Protein AF-K1R3E5-F1 (afdb_monomer_lite)

Secondary structure (DSSP, 8-state):
--------------------------PPP--------HHHHHHHHS--------------S-HHHHHHHHHHHHHHHHHHHSSSPPEEE-PPPTT-B--TTTEEEPSS--SBEEEEEE-EEESSTTS-EEE-EEEEE-

Organism: Magallana gigas (NCBI:txid29159)

pLDDT: mean 72.3, std 26.7, range [27.5, 98.0]

InterPro domains:
  IPR031981 Mitochondria-eating protein, C-terminal domain [PF16026] (55-136)

Sequence (138 aa):
MLRHTEFSKCKKLSNSAKGDFLQPRCKTNPQDGFALKKEEMQTMLTFPFKSKVESAGPKTRFPKTTHFAERCVELCWFMQTTQPPIHLSARIPDDGRMNNDIFRAYMKSGTEVDYIVWPAMYLHENGPLLSKGIAQPK

Structure (mmCIF, N/CA/C/O backbone):
data_AF-K1R3E5-F1
#
_entry.id   AF-K1R3E5-F1
#
loop_
_atom_site.group_PDB
_atom_site.id
_atom_site.type_symbol
_atom_site.label_atom_id
_atom_site.label_alt_id
_atom_site.label_comp_id
_atom_site.label_asym_id
_atom_site.label_entity_id
_atom_site.label_seq_id
_atom_site.pdbx_PDB_ins_code
_atom_site.Cartn_x
_atom_site.Cartn_y
_atom_site.Cartn_z
_atom_site.occupancy
_atom_site.B_iso_or_equiv
_atom_site.auth_seq_id
_atom_site.auth_comp_id
_atom_site.auth_asym_id
_atom_site.auth_atom_id
_atom_site.pdbx_PDB_model_num
ATOM 1 N N . MET A 1 1 ? 29.394 -28.752 -31.400 1.00 41.03 1 MET A N 1
ATOM 2 C CA . MET A 1 1 ? 28.772 -29.307 -32.628 1.00 41.03 1 MET A CA 1
ATOM 3 C C . MET A 1 1 ? 27.922 -30.508 -32.238 1.00 41.03 1 MET A C 1
ATOM 5 O O . MET A 1 1 ? 28.376 -31.213 -31.350 1.00 41.03 1 MET A O 1
ATOM 9 N N . LEU A 1 2 ? 26.777 -30.723 -32.917 1.00 33.97 2 LEU A N 1
ATOM 10 C CA . LEU A 1 2 ? 25.651 -31.665 -32.656 1.00 33.97 2 LEU A CA 1
ATOM 11 C C . LEU A 1 2 ? 24.505 -31.000 -31.858 1.00 33.97 2 LEU A C 1
ATOM 13 O O . LEU A 1 2 ? 24.731 -30.609 -30.725 1.00 33.97 2 LEU A O 1
ATOM 17 N N . ARG A 1 3 ? 23.265 -30.814 -32.344 1.00 33.59 3 ARG A N 1
ATOM 18 C CA . ARG A 1 3 ? 22.536 -31.274 -33.546 1.00 33.59 3 ARG A CA 1
ATOM 19 C C . ARG A 1 3 ? 21.479 -30.228 -33.959 1.00 33.59 3 ARG A C 1
ATOM 21 O O . ARG A 1 3 ? 20.810 -29.668 -33.100 1.00 33.59 3 ARG A O 1
ATOM 28 N N . HIS A 1 4 ? 21.302 -30.042 -35.267 1.00 35.09 4 HIS A N 1
ATOM 29 C CA . HIS A 1 4 ? 20.079 -29.509 -35.882 1.00 35.09 4 HIS A CA 1
ATOM 30 C C . HIS A 1 4 ? 18.949 -30.551 -35.812 1.00 35.09 4 HIS A C 1
ATOM 32 O O . HIS A 1 4 ? 19.224 -31.745 -35.921 1.00 35.09 4 HIS A O 1
ATOM 38 N N . THR A 1 5 ? 17.694 -30.103 -35.723 1.00 36.16 5 THR A N 1
ATOM 39 C CA . THR A 1 5 ? 16.551 -30.634 -36.501 1.00 36.16 5 THR A CA 1
ATOM 40 C C . THR A 1 5 ? 15.375 -29.654 -36.420 1.00 36.16 5 THR A C 1
ATOM 42 O O . THR A 1 5 ? 14.895 -29.329 -35.339 1.00 36.16 5 THR A O 1
ATOM 45 N N . GLU A 1 6 ? 14.948 -29.163 -37.584 1.00 34.75 6 GLU A N 1
ATOM 46 C CA . GLU A 1 6 ? 13.624 -28.575 -37.820 1.00 34.75 6 GLU A CA 1
ATOM 47 C C . GLU A 1 6 ? 12.588 -29.681 -38.138 1.00 34.75 6 GLU A C 1
ATOM 49 O O . GLU A 1 6 ? 12.946 -30.858 -38.168 1.00 34.75 6 GLU A O 1
ATOM 54 N N . PHE A 1 7 ? 11.356 -29.255 -38.478 1.00 29.98 7 PHE A N 1
ATOM 55 C CA . PHE A 1 7 ? 10.114 -29.970 -38.854 1.00 29.98 7 PHE A CA 1
ATOM 56 C C . PHE A 1 7 ? 9.138 -30.176 -37.672 1.00 29.98 7 PHE A C 1
ATOM 58 O O . PHE A 1 7 ? 9.538 -30.589 -36.599 1.00 29.98 7 PHE A O 1
ATOM 65 N N . SER A 1 8 ? 7.823 -29.925 -37.755 1.00 31.28 8 SER A N 1
ATOM 66 C CA . SER A 1 8 ? 6.930 -29.826 -38.912 1.00 31.28 8 SER A CA 1
ATOM 67 C C . SER A 1 8 ? 5.585 -29.166 -38.544 1.00 31.28 8 SER A C 1
ATOM 69 O O . SER A 1 8 ? 5.172 -29.137 -37.388 1.00 31.28 8 SER A O 1
ATOM 71 N N . LYS A 1 9 ? 4.873 -28.677 -39.562 1.00 32.31 9 LYS A N 1
ATOM 72 C CA . LYS A 1 9 ? 3.581 -27.967 -39.525 1.00 32.31 9 LYS A CA 1
ATOM 73 C C . LYS A 1 9 ? 2.440 -28.930 -39.898 1.00 32.31 9 LYS A C 1
ATOM 75 O O . LYS A 1 9 ? 2.529 -29.566 -40.941 1.00 32.31 9 LYS A O 1
ATOM 80 N N . CYS A 1 10 ? 1.351 -28.994 -39.125 1.00 27.50 10 CYS A N 1
ATOM 81 C CA . CYS A 1 10 ? 0.014 -29.505 -39.512 1.00 27.50 10 CYS A CA 1
ATOM 82 C C . CYS A 1 10 ? -0.963 -29.269 -38.344 1.00 27.50 10 CYS A C 1
ATOM 84 O O . CYS A 1 10 ? -0.545 -29.371 -37.203 1.00 27.50 10 CYS A O 1
ATOM 86 N N . LYS A 1 11 ? -2.268 -29.020 -38.471 1.00 30.05 11 LYS A N 1
ATOM 87 C CA . LYS A 1 11 ? -3.204 -28.636 -39.541 1.00 30.05 11 LYS A CA 1
ATOM 88 C C . LYS A 1 11 ? -4.502 -28.271 -38.789 1.00 30.05 11 LYS A C 1
ATOM 90 O O . LYS A 1 11 ? -4.814 -28.883 -37.773 1.00 30.05 11 LYS A O 1
ATOM 95 N N . LYS A 1 12 ? -5.251 -27.284 -39.284 1.00 31.08 12 LYS A N 1
ATOM 96 C CA . LYS A 1 12 ? -6.608 -26.961 -38.813 1.00 31.08 12 LYS A CA 1
ATOM 97 C C . LYS A 1 12 ? -7.566 -28.118 -39.134 1.00 31.08 12 LYS A C 1
ATOM 99 O O . LYS A 1 12 ? -7.538 -28.608 -40.260 1.00 31.08 12 LYS A O 1
ATOM 104 N N . LEU A 1 13 ? -8.458 -28.449 -38.200 1.00 35.25 13 LEU A N 1
ATOM 105 C CA . LEU A 1 13 ? -9.727 -29.130 -38.468 1.00 35.25 13 LEU A CA 1
ATOM 106 C C . LEU A 1 13 ? -10.876 -28.293 -37.880 1.00 35.25 13 LEU A C 1
ATOM 108 O O . LEU A 1 13 ? -11.078 -28.211 -36.675 1.00 35.25 13 LEU A O 1
ATOM 112 N N . SER A 1 14 ? -11.569 -27.620 -38.795 1.00 32.53 14 SER A N 1
ATOM 113 C CA . SER A 1 14 ? -13.015 -27.356 -38.828 1.00 32.53 14 SER A CA 1
ATOM 114 C C . SER A 1 14 ? -13.811 -28.676 -38.715 1.00 32.53 14 SER A C 1
ATOM 116 O O . SER A 1 14 ? -13.257 -29.707 -39.075 1.00 32.53 14 SER A O 1
ATOM 118 N N . ASN A 1 15 ? -15.090 -28.802 -38.353 1.00 28.08 15 ASN A N 1
ATOM 119 C CA . ASN A 1 15 ? -16.238 -27.910 -38.166 1.00 28.08 15 ASN A CA 1
ATOM 120 C C . ASN A 1 15 ? -17.343 -28.715 -37.429 1.00 28.08 15 ASN A C 1
ATOM 122 O O . ASN A 1 15 ? -17.403 -29.930 -37.571 1.00 28.08 15 ASN A O 1
ATOM 126 N N . SER A 1 16 ? -18.303 -27.992 -36.841 1.00 28.86 16 SER A N 1
ATOM 127 C CA . SER A 1 16 ? -19.741 -28.327 -36.804 1.00 28.86 16 SER A CA 1
ATOM 128 C C . SER A 1 16 ? -20.262 -29.430 -35.866 1.00 28.86 16 SER A C 1
ATOM 130 O O . SER A 1 16 ? -20.282 -30.605 -36.209 1.00 28.86 16 SER A O 1
ATOM 132 N N . ALA A 1 17 ? -20.932 -28.990 -34.798 1.00 32.47 17 ALA A N 1
ATOM 133 C CA . ALA A 1 17 ? -22.295 -29.436 -34.505 1.00 32.47 17 ALA A CA 1
ATOM 134 C C . ALA A 1 17 ? -23.080 -28.257 -33.895 1.00 32.47 17 ALA A C 1
ATOM 136 O O . ALA A 1 17 ? -22.793 -27.809 -32.787 1.00 32.47 17 ALA A O 1
ATOM 137 N N . LYS A 1 18 ? -24.019 -27.705 -34.671 1.00 33.28 18 LYS A N 1
ATOM 138 C CA . LYS A 1 18 ? -25.083 -26.792 -34.223 1.00 33.28 18 LYS A CA 1
ATOM 139 C C . LYS A 1 18 ? -26.371 -27.601 -34.032 1.00 33.28 18 LYS A C 1
ATOM 141 O O . LYS A 1 18 ? -26.581 -28.550 -34.782 1.00 33.28 18 LYS A O 1
ATOM 146 N N . GLY A 1 19 ? -27.240 -27.137 -33.132 1.00 29.72 19 GLY A N 1
ATOM 147 C CA . GLY A 1 19 ? -28.656 -27.518 -33.043 1.00 29.72 19 GLY A CA 1
ATOM 148 C C . GLY A 1 19 ? -29.009 -28.120 -31.683 1.00 29.72 19 GLY A C 1
ATOM 149 O O . GLY A 1 19 ? -28.766 -29.297 -31.465 1.00 29.72 19 GLY A O 1
ATOM 150 N N . ASP A 1 20 ? -29.338 -27.312 -30.674 1.00 32.47 20 ASP A N 1
ATOM 151 C CA . ASP A 1 20 ? -30.692 -26.800 -30.376 1.00 32.47 20 ASP A CA 1
ATOM 152 C C . ASP A 1 20 ? -31.546 -27.820 -29.611 1.00 32.47 20 ASP A C 1
ATOM 154 O O . ASP A 1 20 ? -32.137 -28.694 -30.230 1.00 32.47 20 ASP A O 1
ATOM 158 N N . PHE A 1 21 ? -31.691 -27.659 -28.288 1.00 29.72 21 PHE A N 1
ATOM 159 C CA . PHE A 1 21 ? -33.001 -27.813 -27.642 1.00 29.72 21 PHE A CA 1
ATOM 160 C C . PHE A 1 21 ? -32.995 -27.304 -26.190 1.00 29.72 21 PHE A C 1
ATOM 162 O O . PHE A 1 21 ? -32.315 -27.829 -25.315 1.00 29.72 21 PHE A O 1
ATOM 169 N N . LEU A 1 22 ? -33.749 -26.228 -25.984 1.00 43.47 22 LEU A N 1
ATOM 170 C CA . LEU A 1 22 ? -34.577 -25.884 -24.824 1.00 43.47 22 LEU A CA 1
ATOM 171 C C . LEU A 1 22 ? -34.389 -26.705 -23.523 1.00 43.47 22 LEU A C 1
ATOM 173 O O . LEU A 1 22 ? -34.631 -27.907 -23.463 1.00 43.47 22 LEU A O 1
ATOM 177 N N . GLN A 1 23 ? -34.082 -25.979 -22.441 1.00 44.19 23 GLN A N 1
ATOM 178 C CA . GLN A 1 23 ? -34.248 -26.381 -21.033 1.00 44.19 23 GLN A CA 1
ATOM 179 C C . GLN A 1 23 ? -35.608 -27.058 -20.758 1.00 44.19 23 GLN A C 1
ATOM 181 O O . GLN A 1 23 ? -36.627 -26.635 -21.309 1.00 44.19 23 GLN A O 1
ATOM 186 N N . PRO A 1 24 ? -35.660 -28.004 -19.797 1.00 34.91 24 PRO A N 1
ATOM 187 C CA . PRO A 1 24 ? -36.204 -27.615 -18.493 1.00 34.91 24 PRO A CA 1
ATOM 188 C C . PRO A 1 24 ? -35.498 -28.241 -17.269 1.00 34.91 24 PRO A C 1
ATOM 190 O O . PRO A 1 24 ? -35.487 -29.450 -17.073 1.00 34.91 24 PRO A O 1
ATOM 193 N N . ARG A 1 25 ? -35.057 -27.366 -16.356 1.00 29.89 25 ARG A N 1
ATOM 194 C CA . ARG A 1 25 ? -35.462 -27.339 -14.933 1.00 29.89 25 ARG A CA 1
ATOM 195 C C . ARG A 1 25 ? -35.278 -28.637 -14.116 1.00 29.89 25 ARG A C 1
AT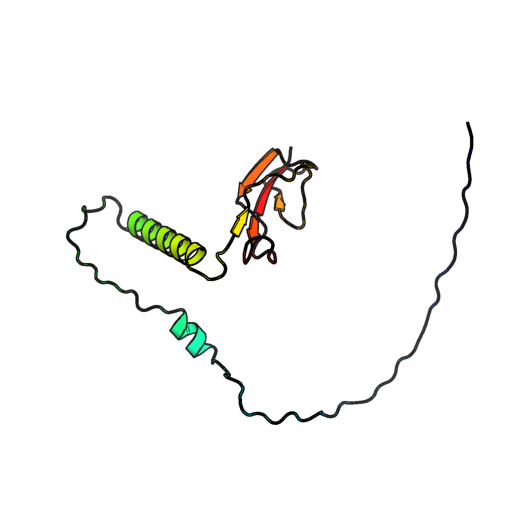OM 197 O O . ARG A 1 25 ? -36.246 -29.352 -13.863 1.00 29.89 25 ARG A O 1
ATOM 204 N N . CYS A 1 26 ? -34.102 -28.819 -13.509 1.00 32.50 26 CYS A N 1
ATOM 205 C CA . CYS A 1 26 ? -34.002 -29.583 -12.257 1.00 32.50 26 CYS A CA 1
ATOM 206 C C . CYS A 1 26 ? -34.417 -28.687 -11.083 1.00 32.50 26 CYS A C 1
ATOM 208 O O . CYS A 1 26 ? -33.777 -27.681 -10.785 1.00 32.50 26 CYS A O 1
ATOM 210 N N . LYS A 1 27 ? -35.536 -29.041 -10.449 1.00 35.44 27 LYS A N 1
ATOM 211 C CA . LYS A 1 27 ? -36.031 -28.425 -9.218 1.00 35.44 27 LYS A CA 1
ATOM 212 C C . LYS A 1 27 ? -35.157 -28.883 -8.046 1.00 35.44 27 LYS A C 1
ATOM 214 O O . LYS A 1 27 ? -35.185 -30.060 -7.703 1.00 35.44 27 LYS A O 1
ATOM 219 N N . THR A 1 28 ? -34.461 -27.963 -7.392 1.00 36.75 28 THR A N 1
ATOM 220 C CA . THR A 1 28 ? -34.145 -28.081 -5.964 1.00 36.75 28 THR A CA 1
ATOM 221 C C . THR A 1 28 ? -35.123 -27.183 -5.211 1.00 36.75 28 THR A C 1
ATOM 223 O O . THR A 1 28 ? -35.378 -26.048 -5.618 1.00 36.75 28 THR A O 1
ATOM 226 N N . ASN A 1 29 ? -35.780 -27.734 -4.188 1.00 33.75 29 ASN A N 1
ATOM 227 C CA . ASN A 1 29 ? -36.780 -27.006 -3.415 1.00 33.75 29 ASN A CA 1
ATOM 228 C C . ASN A 1 29 ? -36.138 -25.816 -2.671 1.00 33.75 29 ASN A C 1
ATOM 230 O O . ASN A 1 29 ? -35.029 -25.960 -2.158 1.00 33.75 29 ASN A O 1
ATOM 234 N N . PRO A 1 30 ? -36.824 -24.660 -2.602 1.00 43.09 30 PRO A N 1
ATOM 235 C CA . PRO A 1 30 ? -36.286 -23.422 -2.054 1.00 43.09 30 PRO A CA 1
ATOM 236 C C . PRO A 1 30 ? -36.740 -23.213 -0.605 1.00 43.09 30 PRO A C 1
ATOM 238 O O . PRO A 1 30 ? -37.770 -22.594 -0.379 1.00 43.09 30 PRO A O 1
ATOM 241 N N . GLN A 1 31 ? -35.992 -23.737 0.359 1.00 43.12 31 GLN A N 1
ATOM 242 C CA . GLN A 1 31 ? -35.981 -23.341 1.778 1.00 43.12 31 GLN A CA 1
ATOM 243 C C . GLN A 1 31 ? -34.623 -23.884 2.269 1.00 43.12 31 GLN A C 1
ATOM 245 O O . GLN A 1 31 ? -34.458 -25.091 2.353 1.00 43.12 31 GLN A O 1
ATOM 250 N N . ASP A 1 32 ? -33.503 -23.170 2.238 1.00 37.84 32 ASP A N 1
ATOM 251 C CA . ASP A 1 32 ? -33.171 -22.030 3.081 1.00 37.84 32 ASP A CA 1
ATOM 252 C C . ASP A 1 32 ? -32.119 -21.184 2.354 1.00 37.84 32 ASP A C 1
ATOM 254 O O . ASP A 1 32 ? -30.908 -21.334 2.516 1.00 37.84 32 ASP A O 1
ATOM 258 N N . GLY A 1 33 ? -32.582 -20.300 1.477 1.00 35.62 33 GLY A N 1
ATOM 259 C CA . GLY A 1 33 ? -31.743 -19.214 0.999 1.00 35.62 33 GLY A CA 1
ATOM 260 C C . GLY A 1 33 ? -31.832 -18.099 2.022 1.00 35.62 33 GLY A C 1
ATOM 261 O O . GLY A 1 33 ? -32.870 -17.444 2.097 1.00 35.62 33 GLY A O 1
ATOM 262 N N . PHE A 1 34 ? -30.768 -17.847 2.785 1.00 44.69 34 PHE A N 1
ATOM 263 C CA . PHE A 1 34 ? -30.622 -16.569 3.480 1.00 44.69 34 PHE A CA 1
ATOM 264 C C . PHE A 1 34 ? -30.393 -15.497 2.404 1.00 44.69 34 PHE A C 1
ATOM 266 O O . PHE A 1 34 ? -29.268 -15.118 2.082 1.00 44.69 34 PHE A O 1
ATOM 273 N N . ALA A 1 35 ? -31.481 -15.110 1.735 1.00 48.28 35 ALA A N 1
ATOM 274 C CA . ALA A 1 35 ? -31.511 -14.087 0.710 1.00 48.28 35 ALA A CA 1
ATOM 275 C C . ALA A 1 35 ? -31.406 -12.740 1.414 1.00 48.28 35 ALA A C 1
ATOM 277 O O . ALA A 1 35 ? -32.403 -12.052 1.628 1.00 48.28 35 ALA A O 1
ATOM 278 N N . LEU A 1 36 ? -30.179 -12.409 1.805 1.00 48.94 36 LEU A N 1
ATOM 279 C CA . LEU A 1 36 ? -29.859 -11.132 2.402 1.00 48.94 36 LEU A CA 1
ATOM 280 C C . LEU A 1 36 ? -30.148 -10.049 1.357 1.00 48.94 36 LEU A C 1
ATOM 282 O O . LEU A 1 36 ? -29.492 -9.968 0.312 1.00 48.94 36 LEU A O 1
ATOM 286 N N . LYS A 1 37 ? -31.196 -9.260 1.592 1.00 63.47 37 LYS A N 1
ATOM 287 C CA . LYS A 1 37 ? -31.632 -8.229 0.648 1.00 63.47 37 LYS A CA 1
ATOM 288 C C . LYS A 1 37 ? -30.510 -7.205 0.490 1.00 63.47 37 LYS A C 1
ATOM 290 O O . LYS A 1 37 ? -29.798 -6.882 1.436 1.00 63.47 37 LYS A O 1
ATOM 295 N N . LYS A 1 38 ? -30.380 -6.626 -0.706 1.00 56.81 38 LYS A N 1
ATOM 296 C CA . LYS A 1 38 ? -29.417 -5.544 -0.992 1.00 56.81 38 LYS A CA 1
ATOM 297 C C . LYS A 1 38 ? -29.497 -4.398 0.035 1.00 56.81 38 LYS A C 1
ATOM 299 O O . LYS A 1 38 ? -28.485 -3.775 0.340 1.00 56.81 38 LYS A O 1
ATOM 304 N N . GLU A 1 39 ? -30.682 -4.175 0.599 1.00 54.94 39 GLU A N 1
ATOM 305 C CA . GLU A 1 39 ? -30.942 -3.190 1.652 1.00 54.94 39 GLU A CA 1
ATOM 306 C C . GLU A 1 39 ? -30.446 -3.627 3.039 1.00 54.94 39 GLU A C 1
ATOM 308 O O . GLU A 1 39 ? -29.984 -2.795 3.810 1.00 54.94 39 GLU A O 1
ATOM 313 N N . GLU A 1 40 ? -30.436 -4.926 3.343 1.00 58.50 40 GLU A N 1
ATOM 314 C CA . GLU A 1 40 ? -29.849 -5.480 4.572 1.00 58.50 40 GLU A CA 1
ATOM 315 C C . GLU A 1 40 ? -28.317 -5.452 4.508 1.00 58.50 40 GLU A C 1
ATOM 317 O O . GLU A 1 40 ? -27.671 -5.097 5.490 1.00 58.50 40 GLU A O 1
ATOM 322 N N . MET A 1 41 ? -27.727 -5.717 3.334 1.00 58.72 41 MET A N 1
ATOM 323 C CA . MET A 1 41 ? -26.294 -5.492 3.091 1.00 58.72 41 MET A CA 1
ATOM 324 C C . MET A 1 41 ? -25.920 -4.017 3.265 1.00 58.72 41 MET A C 1
ATOM 326 O O . MET A 1 41 ? -24.919 -3.708 3.905 1.00 58.72 41 MET A O 1
ATOM 330 N N . GLN A 1 42 ? -26.727 -3.094 2.730 1.00 54.19 42 GLN A N 1
ATOM 331 C CA . GLN A 1 42 ? -26.506 -1.658 2.923 1.00 54.19 42 GLN A CA 1
ATOM 332 C C . GLN A 1 42 ? -26.693 -1.237 4.381 1.00 54.19 42 GLN A C 1
ATOM 334 O O . GLN A 1 42 ? -25.924 -0.412 4.860 1.00 54.19 42 GLN A O 1
ATOM 339 N N . THR A 1 43 ? -27.638 -1.829 5.107 1.00 58.78 43 THR A N 1
ATOM 340 C CA . THR A 1 43 ? -27.866 -1.541 6.531 1.00 58.78 43 THR A CA 1
ATOM 341 C C . THR A 1 43 ? -26.740 -2.090 7.413 1.00 58.78 43 THR A C 1
ATOM 343 O O . THR A 1 43 ? -26.289 -1.394 8.315 1.00 58.78 43 THR A O 1
ATOM 346 N N . MET A 1 44 ? -26.207 -3.280 7.113 1.00 54.41 44 MET A N 1
ATOM 347 C CA . MET A 1 44 ? -25.047 -3.845 7.822 1.00 54.41 44 MET A CA 1
ATOM 348 C C . MET A 1 44 ? -23.733 -3.117 7.510 1.00 54.41 44 MET A C 1
ATOM 350 O O . MET A 1 44 ? -22.865 -3.035 8.372 1.00 54.41 44 MET A O 1
ATOM 354 N N . LEU A 1 45 ? -23.584 -2.557 6.305 1.00 57.94 45 LEU A N 1
ATOM 355 C CA . LEU A 1 45 ? -22.447 -1.696 5.951 1.00 57.94 45 LEU A CA 1
ATOM 356 C C . LEU A 1 45 ? -22.620 -0.253 6.454 1.00 57.94 45 LEU A C 1
ATOM 358 O O . LEU A 1 45 ? -21.630 0.457 6.637 1.00 57.94 45 LEU A O 1
ATOM 362 N N . THR A 1 46 ? -23.856 0.182 6.721 1.00 44.47 46 THR A N 1
ATOM 363 C CA . THR A 1 46 ? -24.155 1.463 7.374 1.00 44.47 46 THR A CA 1
ATOM 364 C C . THR A 1 46 ? -24.034 1.279 8.881 1.00 44.47 46 THR A C 1
ATOM 366 O O . THR A 1 46 ? -25.012 1.314 9.621 1.00 44.47 46 THR A O 1
ATOM 369 N N . PHE A 1 47 ? -22.806 1.070 9.353 1.00 51.75 47 PHE A N 1
ATOM 370 C CA . PHE A 1 47 ? -22.509 1.153 10.777 1.00 51.75 47 PHE A CA 1
ATOM 371 C C . PHE A 1 47 ? -22.949 2.530 11.292 1.00 51.75 47 PHE A C 1
ATOM 373 O O . PHE A 1 47 ? -22.420 3.548 10.832 1.00 51.75 47 PHE A O 1
ATOM 380 N N . PRO A 1 48 ? -23.867 2.620 12.271 1.00 48.94 48 PRO A N 1
ATOM 381 C CA . PRO A 1 48 ? -24.175 3.880 12.911 1.00 48.94 48 PRO A CA 1
ATOM 382 C C . PRO A 1 48 ? -23.101 4.150 13.968 1.00 48.94 48 PRO A C 1
ATOM 384 O O . PRO A 1 48 ? -23.402 4.313 15.143 1.00 48.94 48 PRO A O 1
ATOM 387 N N . PHE A 1 49 ? -21.829 4.236 13.571 1.00 48.50 49 PHE A N 1
ATOM 388 C CA . PHE A 1 49 ? -20.806 4.815 14.437 1.00 48.50 49 PHE A CA 1
ATOM 389 C C . PHE A 1 49 ? -20.793 6.334 14.246 1.00 48.50 49 PHE A C 1
ATOM 391 O O . PHE A 1 49 ? -19.779 6.956 13.951 1.00 48.50 49 PHE A O 1
ATOM 398 N N . LYS A 1 50 ? -21.951 6.976 14.449 1.00 49.03 50 LYS A N 1
ATOM 399 C CA . LYS A 1 50 ? -21.939 8.350 14.956 1.00 49.03 50 LYS A CA 1
ATOM 400 C C . LYS A 1 50 ? -21.670 8.245 16.446 1.00 49.03 50 LYS A C 1
ATOM 402 O O . LYS A 1 50 ? -22.551 8.472 17.270 1.00 49.03 50 LYS A O 1
ATOM 407 N N . SER A 1 51 ? -20.439 7.892 16.799 1.00 50.03 51 SER A N 1
ATOM 408 C CA . SER A 1 51 ? -19.986 8.177 18.141 1.00 50.03 51 SER A CA 1
ATOM 409 C C . SER A 1 51 ? -19.898 9.696 18.212 1.00 50.03 51 SER A C 1
ATOM 411 O O . SER A 1 51 ? -18.960 10.311 17.701 1.00 50.03 51 SER A O 1
ATOM 413 N N . LYS A 1 52 ? -20.910 10.329 18.804 1.00 45.62 52 LYS A N 1
ATOM 414 C CA . LYS A 1 52 ? -20.742 11.662 19.368 1.00 45.62 52 LYS A CA 1
ATOM 415 C C . LYS A 1 52 ? -19.825 11.484 20.576 1.00 45.62 52 LYS A C 1
ATOM 417 O O . LYS A 1 52 ? -20.258 11.506 21.720 1.00 45.62 52 LYS A O 1
ATOM 422 N N . VAL A 1 53 ? -18.556 11.202 20.301 1.00 52.59 53 VAL A N 1
ATOM 423 C CA . VAL A 1 53 ? -17.488 11.291 21.278 1.00 52.59 53 VAL A CA 1
ATOM 424 C C . VAL A 1 53 ? -17.232 12.782 21.381 1.00 52.59 53 VAL A C 1
ATOM 426 O O . VAL A 1 53 ? -16.372 13.356 20.725 1.00 52.59 53 VAL A O 1
ATOM 429 N N . GLU A 1 54 ? -18.061 13.429 22.191 1.00 51.84 54 GLU A N 1
ATOM 430 C CA . GLU A 1 54 ? -17.722 14.699 22.812 1.00 51.84 54 GLU A CA 1
ATOM 431 C C . GLU A 1 54 ? -16.703 14.376 23.915 1.00 51.84 54 GLU A C 1
ATOM 433 O O . GLU A 1 54 ? -16.962 14.525 25.103 1.00 51.84 54 GLU A O 1
ATOM 438 N N . SER A 1 55 ? -15.562 13.793 23.524 1.00 46.28 55 SER A N 1
ATOM 439 C CA . SER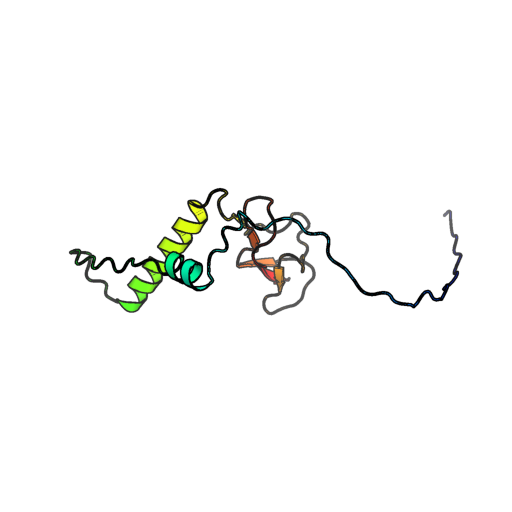 A 1 55 ? -14.438 13.646 24.432 1.00 46.28 55 SER A CA 1
ATOM 440 C C . SER A 1 55 ? -13.669 14.949 24.418 1.00 46.28 55 SER A C 1
ATOM 442 O O . SER A 1 55 ? -13.483 15.590 23.381 1.00 46.28 55 SER A O 1
ATOM 444 N N . ALA A 1 56 ? -13.185 15.317 25.595 1.00 54.97 56 ALA A N 1
ATOM 445 C CA . ALA A 1 56 ? -12.170 16.333 25.807 1.00 54.97 56 ALA A CA 1
ATOM 446 C C . ALA A 1 56 ? -10.814 15.906 25.199 1.00 54.97 56 ALA A C 1
ATOM 448 O O . ALA A 1 56 ? -9.779 15.949 25.861 1.00 54.97 56 ALA A O 1
ATOM 449 N N . GLY A 1 57 ? -10.818 15.433 23.951 1.00 57.59 57 GLY A N 1
ATOM 450 C CA . GLY A 1 57 ? -9.624 15.162 23.176 1.00 57.59 57 GLY A CA 1
ATOM 451 C C . GLY A 1 57 ? -8.880 16.464 22.865 1.00 57.59 57 GLY A C 1
ATOM 452 O O . GLY A 1 57 ? -9.475 17.550 22.892 1.00 57.59 57 GLY A O 1
ATOM 453 N N . PRO A 1 58 ? -7.572 16.388 22.565 1.00 67.19 58 PRO A N 1
ATOM 454 C CA . PRO A 1 58 ? -6.801 17.547 22.135 1.00 67.19 58 PRO A CA 1
ATOM 455 C C . PRO A 1 58 ? -7.539 18.248 20.993 1.00 67.19 58 PRO A C 1
ATOM 457 O O . PRO A 1 58 ? -7.838 17.615 19.983 1.00 67.19 58 PRO A O 1
ATOM 460 N N . LYS A 1 59 ? -7.859 19.542 21.148 1.00 66.75 59 LYS A N 1
ATOM 461 C CA . LYS A 1 59 ? -8.526 20.333 20.103 1.00 66.75 59 LYS A CA 1
ATOM 462 C C . LYS A 1 59 ? -7.686 20.250 18.832 1.00 66.75 59 LYS A C 1
ATOM 464 O O . LYS A 1 59 ? -6.639 20.887 18.727 1.00 66.75 59 LYS A O 1
ATOM 469 N N . THR A 1 60 ? -8.108 19.423 17.880 1.00 70.06 60 THR A N 1
ATOM 470 C CA . THR A 1 60 ? -7.291 19.169 16.700 1.00 70.06 60 THR A CA 1
ATOM 471 C C . THR A 1 60 ? -7.307 20.397 15.808 1.00 70.06 60 THR A C 1
ATOM 473 O O . THR A 1 60 ? -8.372 20.868 15.411 1.00 70.06 60 THR A O 1
ATOM 476 N N . ARG A 1 61 ? -6.119 20.896 15.464 1.00 82.31 61 ARG A N 1
ATOM 477 C CA . ARG A 1 61 ? -5.922 22.085 14.623 1.00 82.31 61 ARG A CA 1
ATOM 478 C C . ARG A 1 61 ? -6.587 21.971 13.239 1.00 82.31 61 ARG A C 1
ATOM 480 O O . ARG A 1 61 ? -6.876 22.993 12.627 1.00 82.31 61 ARG A O 1
ATOM 487 N N . PHE A 1 62 ? -6.848 20.749 12.759 1.00 86.62 62 PHE A N 1
ATOM 488 C CA . PHE A 1 62 ? -7.386 20.468 11.425 1.00 86.62 62 PHE A CA 1
ATOM 489 C C . PHE A 1 62 ? -8.501 19.404 11.469 1.00 86.62 62 PHE A C 1
ATOM 491 O O . PHE A 1 62 ? -8.233 18.232 11.211 1.00 86.62 62 PHE A O 1
ATOM 498 N N . PRO A 1 63 ? -9.765 19.778 11.749 1.00 83.00 63 PRO A N 1
ATOM 499 C CA . PRO A 1 63 ? -10.840 18.813 12.015 1.00 83.00 63 PRO A CA 1
ATOM 500 C C . PRO A 1 63 ? -11.137 17.871 10.837 1.00 83.00 63 PRO A C 1
ATOM 502 O O . PRO A 1 63 ? -11.416 16.694 11.041 1.00 83.00 63 PRO A O 1
ATOM 505 N N . LYS A 1 64 ? -11.028 18.355 9.591 1.00 83.31 64 LYS A N 1
ATOM 506 C CA . LYS A 1 64 ? -11.218 17.516 8.392 1.00 83.31 64 LYS A CA 1
ATOM 507 C C . LYS A 1 64 ? -10.129 16.446 8.258 1.00 83.31 64 LYS A C 1
ATOM 509 O O . LYS A 1 64 ?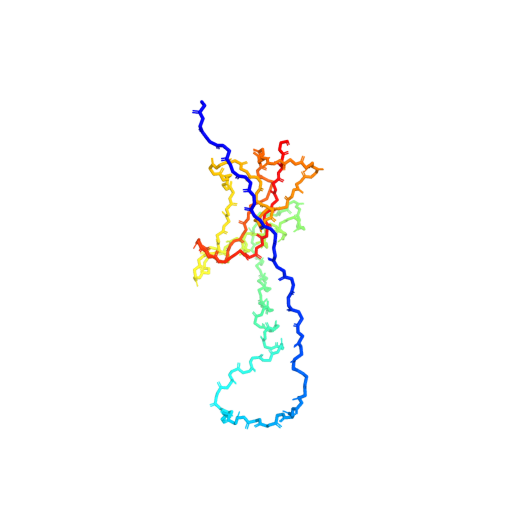 -10.425 15.310 7.905 1.00 83.31 64 LYS A O 1
ATOM 514 N N . THR A 1 65 ? -8.882 16.811 8.552 1.00 91.56 65 THR A N 1
ATOM 515 C CA . THR A 1 65 ? -7.736 15.897 8.495 1.00 91.56 65 THR A CA 1
ATOM 516 C C . THR A 1 65 ? -7.819 14.850 9.596 1.00 91.56 65 THR A C 1
ATOM 518 O O . THR A 1 65 ? -7.555 13.680 9.334 1.00 91.56 65 THR A O 1
ATOM 521 N N . THR A 1 66 ? -8.238 15.250 10.800 1.00 90.12 66 THR A N 1
ATOM 522 C CA . THR A 1 66 ? -8.468 14.328 11.919 1.00 90.12 66 THR A CA 1
ATOM 523 C C . THR A 1 66 ? -9.482 13.259 11.541 1.00 90.12 66 THR A C 1
ATOM 525 O O . THR A 1 66 ? -9.180 12.076 11.651 1.00 90.12 66 THR A O 1
ATOM 528 N N . HIS A 1 67 ? -10.638 13.664 11.006 1.00 88.88 67 HIS A N 1
ATOM 529 C CA . HIS A 1 67 ? -11.677 12.714 10.621 1.00 88.88 67 HIS A CA 1
ATOM 530 C C . HIS A 1 67 ? -11.189 11.712 9.565 1.00 88.88 67 HIS A C 1
ATOM 532 O O . HIS A 1 67 ? -11.443 10.516 9.667 1.00 88.88 67 HIS A O 1
ATOM 538 N N . PHE A 1 68 ? -10.441 12.179 8.562 1.00 93.00 68 PHE A N 1
ATOM 539 C CA . PHE A 1 68 ? -9.832 11.289 7.574 1.00 93.00 68 PHE A CA 1
ATOM 540 C C . PHE A 1 68 ? -8.863 10.286 8.220 1.00 93.00 68 PHE A C 1
ATOM 542 O O . PHE A 1 68 ? -8.935 9.093 7.932 1.00 93.00 68 PHE A O 1
ATOM 549 N N . ALA A 1 69 ? -7.987 10.752 9.115 1.00 94.31 69 ALA A N 1
ATOM 550 C CA . ALA A 1 69 ? -7.029 9.895 9.805 1.00 94.31 69 ALA A CA 1
ATOM 551 C C . ALA A 1 69 ? -7.724 8.823 10.661 1.00 94.31 69 ALA A C 1
ATOM 553 O O . ALA A 1 69 ? -7.334 7.659 10.601 1.00 94.31 69 ALA A O 1
ATOM 554 N N . GLU A 1 70 ? -8.782 9.186 11.390 1.00 93.38 70 GLU A N 1
ATOM 555 C CA . GLU A 1 70 ? -9.600 8.248 12.171 1.00 93.38 70 GLU A CA 1
ATOM 556 C C . GLU A 1 70 ? -10.177 7.137 11.288 1.00 93.38 70 GLU A C 1
ATOM 558 O O . GLU A 1 70 ? -10.026 5.956 11.597 1.00 93.38 70 GLU A O 1
ATOM 563 N N . ARG A 1 71 ? -10.760 7.502 10.137 1.00 95.19 71 ARG A N 1
ATOM 564 C CA . ARG A 1 71 ? -11.313 6.526 9.185 1.00 95.19 71 ARG A CA 1
ATOM 565 C C . ARG A 1 71 ? -10.241 5.610 8.592 1.00 95.19 71 ARG A C 1
ATOM 567 O O . ARG A 1 71 ? -10.510 4.429 8.383 1.00 95.19 71 ARG A O 1
ATOM 574 N N . CYS A 1 72 ? -9.035 6.120 8.343 1.00 95.19 72 CYS A N 1
ATOM 575 C CA . CYS A 1 72 ? -7.906 5.303 7.890 1.00 95.19 72 CYS A CA 1
ATOM 576 C C . CYS A 1 72 ? -7.452 4.305 8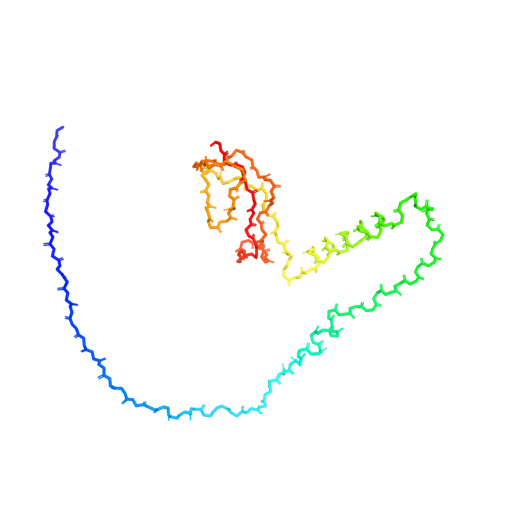.963 1.00 95.19 72 CYS A C 1
ATOM 578 O O . CYS A 1 72 ? -7.235 3.137 8.650 1.00 95.19 72 CYS A O 1
ATOM 580 N N . VAL A 1 73 ? -7.340 4.740 10.223 1.00 96.44 73 VAL A N 1
ATOM 581 C CA . VAL A 1 73 ? -6.977 3.858 11.346 1.00 96.44 73 VAL A CA 1
ATOM 582 C C . VAL A 1 73 ? -8.021 2.762 11.529 1.00 96.44 73 VAL A C 1
ATOM 584 O O . VAL A 1 73 ? -7.665 1.596 11.676 1.00 96.44 73 VAL A O 1
ATOM 587 N N . GLU A 1 74 ? -9.301 3.116 11.459 1.00 96.25 74 GLU A N 1
ATOM 588 C CA . GLU A 1 74 ? -10.408 2.165 11.556 1.00 96.25 74 GLU A CA 1
ATOM 589 C C . GLU A 1 74 ? -10.388 1.137 10.415 1.00 96.25 74 GLU A C 1
ATOM 591 O O . GLU A 1 74 ? -10.527 -0.061 10.657 1.00 96.25 74 GLU A O 1
ATOM 596 N N . LEU A 1 75 ? -10.126 1.571 9.177 1.00 94.94 75 LEU A N 1
ATOM 597 C CA . LEU A 1 75 ? -9.953 0.654 8.049 1.00 94.94 75 LEU A CA 1
ATOM 598 C C . LEU A 1 75 ? -8.777 -0.308 8.278 1.00 94.94 75 LEU A C 1
ATOM 600 O O . LEU A 1 75 ? -8.929 -1.516 8.095 1.00 94.94 75 LEU A O 1
ATOM 604 N N . CYS A 1 76 ? -7.620 0.205 8.706 1.00 95.00 76 CYS A N 1
ATOM 605 C CA . CYS A 1 76 ? -6.456 -0.621 9.034 1.00 95.00 76 CYS A CA 1
ATOM 606 C C . CYS A 1 76 ? -6.757 -1.626 10.150 1.00 95.00 76 CYS A C 1
ATOM 608 O O . CYS A 1 76 ? -6.342 -2.782 10.071 1.00 95.00 76 CYS A O 1
ATOM 610 N N . TRP A 1 77 ? -7.527 -1.211 11.155 1.00 96.06 77 TRP A N 1
ATOM 611 C CA . TRP A 1 77 ? -7.976 -2.087 12.227 1.00 96.06 77 TRP A CA 1
ATOM 612 C C . TRP A 1 77 ? -8.853 -3.232 11.706 1.00 96.06 77 TRP A C 1
ATOM 614 O O . TRP A 1 77 ? -8.630 -4.392 12.062 1.00 96.06 77 TRP A O 1
ATOM 624 N N . PHE A 1 78 ? -9.808 -2.949 10.815 1.00 95.44 78 PHE A N 1
ATOM 625 C CA . PHE A 1 78 ? -10.645 -3.989 10.207 1.00 95.44 78 PHE A CA 1
ATOM 626 C C . PHE A 1 78 ? -9.848 -4.964 9.340 1.00 95.44 78 PHE A C 1
ATOM 628 O O . PHE A 1 78 ? -10.088 -6.170 9.415 1.00 95.44 78 PHE A O 1
ATOM 635 N N . MET A 1 79 ? -8.862 -4.479 8.576 1.00 95.31 79 MET A N 1
ATOM 636 C CA . MET A 1 79 ? -7.983 -5.356 7.788 1.00 95.31 79 MET A CA 1
ATOM 637 C C . MET A 1 79 ? -7.274 -6.396 8.669 1.00 95.31 79 MET A C 1
ATOM 639 O O . MET A 1 79 ? -7.159 -7.554 8.271 1.00 95.31 79 MET A O 1
ATOM 643 N N . GLN A 1 80 ? -6.860 -6.003 9.877 1.00 95.69 80 GLN A N 1
ATOM 644 C CA . GLN A 1 80 ? -6.125 -6.869 10.801 1.00 95.69 80 GLN A CA 1
ATOM 645 C C . GLN A 1 80 ? -7.019 -7.786 11.650 1.00 95.69 80 GLN A C 1
ATOM 647 O O . GLN A 1 80 ? -6.591 -8.874 12.032 1.00 95.69 80 GLN A O 1
ATOM 652 N N . THR A 1 81 ? -8.233 -7.342 11.985 1.00 95.81 81 THR A N 1
ATOM 653 C CA . THR A 1 81 ? -9.155 -8.078 12.874 1.00 95.81 81 THR A CA 1
ATOM 654 C C . THR A 1 81 ? -10.096 -9.030 12.141 1.00 95.81 81 THR A C 1
ATOM 656 O O . THR A 1 81 ? -10.704 -9.894 12.775 1.00 95.81 81 THR A O 1
ATOM 659 N N . THR A 1 82 ? -10.198 -8.917 10.814 1.00 93.50 82 THR A N 1
ATOM 660 C CA . THR A 1 82 ? -10.882 -9.913 9.978 1.00 93.50 82 THR A CA 1
ATOM 661 C C . THR A 1 82 ? -10.179 -11.271 10.103 1.00 93.50 82 THR A C 1
ATOM 663 O O . THR A 1 82 ? -8.956 -11.329 10.200 1.00 93.50 82 THR A O 1
ATOM 666 N N . GLN A 1 83 ? -10.935 -12.374 10.111 1.00 93.44 83 GLN A N 1
ATOM 667 C CA . GLN A 1 83 ? -10.383 -13.733 10.101 1.00 93.44 83 GLN A CA 1
ATOM 668 C C . GLN A 1 83 ? -10.729 -14.438 8.779 1.00 93.44 83 GLN A C 1
ATOM 670 O O . GLN A 1 83 ? -11.913 -14.672 8.530 1.00 93.44 83 GLN A O 1
ATOM 675 N N . PRO A 1 84 ? -9.739 -14.819 7.950 1.00 94.38 84 PRO A N 1
ATOM 676 C CA . PRO A 1 84 ? -8.305 -14.512 8.065 1.00 94.38 84 PRO A CA 1
ATOM 677 C C . PRO A 1 84 ? -7.976 -13.020 7.805 1.00 94.38 84 PRO A C 1
ATOM 679 O O . PRO A 1 84 ? -8.742 -12.355 7.105 1.00 94.38 84 PRO A O 1
ATOM 682 N N . PRO A 1 85 ? -6.856 -12.482 8.335 1.00 97.06 85 PRO A N 1
ATOM 683 C CA . PRO A 1 85 ? -6.481 -11.082 8.123 1.00 97.06 85 PRO A CA 1
ATOM 684 C C . PRO A 1 85 ? -6.142 -10.787 6.663 1.00 97.06 85 PRO A C 1
ATOM 686 O O . PRO A 1 85 ? -5.497 -11.601 5.997 1.00 97.06 85 PRO A O 1
ATOM 689 N N . ILE A 1 86 ? -6.509 -9.594 6.194 1.00 97.50 86 ILE A N 1
ATOM 690 C CA . ILE A 1 86 ? -6.134 -9.111 4.860 1.00 97.50 86 ILE A CA 1
ATOM 691 C C . ILE A 1 86 ? -4.617 -8.933 4.804 1.00 97.50 86 ILE A C 1
ATOM 693 O O . ILE A 1 86 ? -4.006 -8.374 5.715 1.00 97.50 86 ILE A O 1
ATOM 697 N N . HIS A 1 87 ? -4.006 -9.382 3.709 1.00 97.19 87 HIS A N 1
ATOM 698 C CA . HIS A 1 87 ? -2.557 -9.363 3.554 1.00 97.19 87 HIS A CA 1
ATOM 699 C C . HIS A 1 87 ? -2.117 -8.323 2.520 1.00 97.19 87 HIS A C 1
ATOM 701 O O . HIS A 1 87 ? -2.516 -8.369 1.355 1.00 97.19 87 HIS A O 1
ATOM 707 N N . LEU A 1 88 ? -1.261 -7.393 2.945 1.00 96.81 88 LEU A N 1
ATOM 708 C CA . LEU A 1 88 ? -0.617 -6.397 2.089 1.00 96.81 88 LEU A CA 1
ATOM 709 C C . LEU A 1 88 ? 0.823 -6.829 1.807 1.00 96.81 88 LEU A C 1
ATOM 711 O O . LEU A 1 88 ? 1.659 -6.843 2.708 1.00 96.81 88 LEU A O 1
ATOM 715 N N . SER A 1 89 ? 1.126 -7.144 0.550 1.00 96.06 89 SER A N 1
ATOM 716 C CA . SER A 1 89 ? 2.467 -7.536 0.125 1.00 96.06 89 SER A CA 1
ATOM 717 C C . SER A 1 89 ? 3.189 -6.368 -0.542 1.00 96.06 89 SER A C 1
ATOM 719 O O . SER A 1 89 ? 2.846 -5.945 -1.649 1.00 96.06 89 SER A O 1
ATOM 721 N N . ALA A 1 90 ? 4.212 -5.859 0.143 1.00 95.56 90 ALA A N 1
ATOM 722 C CA . ALA A 1 90 ? 5.160 -4.868 -0.370 1.00 95.56 90 ALA A CA 1
ATOM 723 C C . ALA A 1 90 ? 6.517 -5.504 -0.733 1.00 95.56 90 ALA A C 1
ATOM 725 O O . ALA A 1 90 ? 7.543 -4.826 -0.735 1.00 95.56 90 ALA A O 1
ATOM 726 N N . ARG A 1 91 ? 6.541 -6.818 -0.998 1.00 94.31 91 ARG A N 1
ATOM 727 C CA . ARG A 1 91 ? 7.767 -7.550 -1.326 1.00 94.31 91 ARG A CA 1
ATOM 728 C C . ARG A 1 91 ? 7.990 -7.570 -2.836 1.00 94.31 91 ARG A C 1
ATOM 730 O O . ARG A 1 91 ? 7.095 -7.933 -3.595 1.00 94.31 91 ARG A O 1
ATOM 737 N N . ILE A 1 92 ? 9.199 -7.209 -3.253 1.00 92.62 92 ILE A N 1
ATOM 738 C CA . ILE A 1 92 ? 9.647 -7.376 -4.637 1.00 92.62 92 ILE A CA 1
ATOM 739 C C . ILE A 1 92 ? 9.885 -8.877 -4.887 1.00 92.62 92 ILE A C 1
ATOM 741 O O . ILE A 1 92 ? 10.498 -9.521 -4.031 1.00 92.62 92 ILE A O 1
ATOM 745 N N . PRO A 1 93 ? 9.400 -9.451 -6.007 1.00 87.56 93 PRO A N 1
ATOM 746 C CA . PRO A 1 93 ? 9.664 -10.845 -6.363 1.00 87.56 93 PRO A CA 1
ATOM 747 C C . PRO A 1 93 ? 11.161 -11.176 -6.373 1.00 87.56 93 PRO A C 1
ATOM 749 O O . PRO A 1 93 ? 11.973 -10.338 -6.758 1.00 87.56 93 PRO A O 1
ATOM 752 N N . ASP A 1 94 ? 11.526 -12.403 -5.997 1.00 90.50 94 ASP A N 1
ATOM 753 C CA . ASP A 1 94 ? 12.937 -12.817 -5.903 1.00 90.50 94 ASP A CA 1
ATOM 754 C C . ASP A 1 94 ? 13.650 -12.833 -7.266 1.00 90.50 94 ASP A C 1
ATOM 756 O O . ASP A 1 94 ? 14.858 -12.624 -7.340 1.00 90.50 94 ASP A O 1
ATOM 760 N N . ASP A 1 95 ? 12.907 -13.034 -8.357 1.00 93.12 95 ASP A N 1
ATOM 761 C CA . ASP A 1 95 ? 13.423 -12.914 -9.724 1.00 93.12 95 ASP A CA 1
ATOM 762 C C . ASP A 1 95 ? 13.509 -11.455 -10.210 1.00 93.12 95 ASP A C 1
ATOM 764 O O . ASP A 1 95 ? 13.993 -11.198 -11.313 1.00 93.12 95 ASP A O 1
ATOM 768 N N . GLY A 1 96 ? 13.023 -10.503 -9.404 1.00 93.12 96 GLY A N 1
ATOM 769 C CA . GLY A 1 96 ? 12.985 -9.072 -9.691 1.00 93.12 96 GLY A CA 1
ATOM 770 C C . GLY A 1 96 ? 12.060 -8.681 -10.843 1.00 93.12 96 GLY A C 1
ATOM 771 O O . GLY A 1 96 ? 12.005 -7.503 -11.198 1.00 93.12 96 GLY A O 1
ATOM 772 N N . ARG A 1 97 ? 11.337 -9.626 -11.456 1.00 96.31 97 ARG A N 1
ATOM 773 C CA . ARG A 1 97 ? 10.582 -9.366 -12.686 1.00 96.31 97 ARG A CA 1
ATOM 774 C C . ARG A 1 97 ? 9.241 -8.713 -12.395 1.00 96.31 97 ARG A C 1
ATOM 776 O O . ARG A 1 97 ? 8.545 -9.022 -11.429 1.00 96.31 97 ARG A O 1
ATOM 783 N N . MET A 1 98 ? 8.849 -7.818 -13.292 1.00 95.12 98 MET A N 1
ATOM 784 C CA . MET A 1 98 ? 7.547 -7.171 -13.252 1.00 95.12 98 MET A CA 1
ATOM 785 C C . MET A 1 98 ? 6.456 -8.174 -13.638 1.00 95.12 98 MET A C 1
ATOM 787 O O . MET A 1 98 ? 6.297 -8.529 -14.807 1.00 95.12 98 MET A O 1
ATOM 791 N N . ASN A 1 99 ? 5.675 -8.614 -12.651 1.00 95.00 99 ASN A N 1
ATOM 792 C CA . ASN A 1 99 ? 4.495 -9.437 -12.883 1.00 95.00 99 ASN A CA 1
ATOM 793 C C . ASN A 1 99 ? 3.254 -8.550 -13.091 1.00 95.00 99 ASN A C 1
ATOM 795 O O . ASN A 1 99 ? 2.685 -8.026 -12.131 1.00 95.00 99 ASN A O 1
ATOM 799 N N . ASN A 1 100 ? 2.810 -8.425 -14.345 1.00 94.44 100 ASN A N 1
ATOM 800 C CA . ASN A 1 100 ? 1.652 -7.606 -14.727 1.00 94.44 100 ASN A CA 1
ATOM 801 C C . ASN A 1 100 ? 0.302 -8.136 -14.206 1.00 94.44 100 ASN A C 1
ATOM 803 O O . ASN A 1 100 ? -0.697 -7.406 -14.217 1.00 94.44 100 ASN A O 1
ATOM 807 N N . ASP A 1 101 ? 0.241 -9.381 -13.725 1.00 95.25 101 ASP A N 1
ATOM 808 C CA . ASP A 1 101 ? -0.956 -9.930 -13.083 1.00 95.25 101 ASP A CA 1
ATOM 809 C C . ASP A 1 101 ? -1.105 -9.437 -11.641 1.00 95.25 101 ASP A C 1
ATOM 811 O O . ASP A 1 101 ? -2.228 -9.265 -11.171 1.00 95.25 101 ASP A O 1
ATOM 815 N N . ILE A 1 102 ? 0.008 -9.110 -10.977 1.00 95.94 102 ILE A N 1
ATOM 816 C CA . ILE A 1 102 ? 0.042 -8.665 -9.576 1.00 95.94 102 ILE A CA 1
ATOM 817 C C . ILE A 1 102 ? 0.196 -7.143 -9.475 1.00 95.94 102 ILE A C 1
ATOM 819 O O . ILE A 1 102 ? -0.420 -6.517 -8.612 1.00 95.94 102 ILE A O 1
ATOM 823 N N . PHE A 1 103 ? 0.974 -6.532 -10.370 1.00 96.81 103 PHE A N 1
ATOM 824 C CA . PHE A 1 103 ? 1.299 -5.109 -10.332 1.00 96.81 103 PHE A CA 1
ATOM 825 C C . PHE A 1 103 ? 0.866 -4.376 -11.599 1.00 96.81 103 PHE A C 1
ATOM 827 O O . PHE A 1 103 ? 0.900 -4.907 -12.707 1.00 96.81 103 PHE A O 1
ATOM 834 N N . ARG A 1 104 ? 0.489 -3.107 -11.433 1.00 96.75 104 ARG A N 1
ATOM 835 C CA . ARG A 1 104 ? 0.420 -2.126 -12.520 1.00 96.75 104 ARG A CA 1
ATOM 836 C C . ARG A 1 104 ? 1.691 -1.286 -12.523 1.00 96.75 104 ARG A C 1
ATOM 838 O O . ARG A 1 104 ? 2.181 -0.905 -11.460 1.00 96.75 104 ARG A O 1
ATOM 845 N N . ALA A 1 105 ? 2.195 -0.981 -13.714 1.00 96.75 105 ALA A N 1
ATOM 846 C CA . ALA A 1 105 ? 3.356 -0.119 -13.877 1.00 96.75 105 ALA A CA 1
ATOM 847 C C . ALA A 1 105 ? 3.031 1.330 -13.481 1.00 96.75 105 ALA A C 1
ATOM 849 O O . ALA A 1 105 ? 2.015 1.890 -13.901 1.00 96.75 105 ALA A O 1
ATOM 850 N N . TYR A 1 106 ? 3.908 1.934 -12.685 1.00 96.56 106 TYR A N 1
ATOM 851 C CA . TYR A 1 106 ? 3.898 3.358 -12.380 1.00 96.56 106 TYR A CA 1
ATOM 852 C C . TYR A 1 106 ? 4.782 4.097 -13.378 1.00 96.56 106 TYR A C 1
ATOM 854 O O . TYR A 1 106 ? 5.942 3.736 -13.530 1.00 96.56 106 TYR A O 1
ATOM 862 N N . MET A 1 107 ? 4.230 5.124 -14.032 1.00 93.19 107 MET A N 1
ATOM 863 C CA . MET A 1 107 ? 4.883 6.104 -14.922 1.00 93.19 107 MET A CA 1
ATOM 864 C C . MET A 1 107 ? 5.675 5.572 -16.135 1.00 93.19 107 MET A C 1
ATOM 866 O O . MET A 1 107 ? 5.456 6.049 -17.246 1.00 93.19 107 MET A O 1
ATOM 870 N N . LYS A 1 108 ? 6.603 4.631 -15.952 1.00 91.75 108 LYS A N 1
ATOM 871 C CA . LYS A 1 108 ? 7.474 4.047 -16.979 1.00 91.75 108 LYS A CA 1
ATOM 872 C C . LYS A 1 108 ? 7.130 2.580 -17.216 1.00 91.75 108 LYS A C 1
ATOM 874 O O . LYS A 1 108 ? 6.475 1.939 -16.401 1.00 91.75 108 LYS A O 1
ATOM 879 N N . SER A 1 109 ? 7.604 2.056 -18.339 1.00 90.62 109 SER A N 1
ATOM 880 C CA . SER A 1 109 ? 7.532 0.633 -18.675 1.00 90.62 109 SER A CA 1
ATOM 881 C C . SER A 1 109 ? 8.917 0.009 -18.555 1.00 90.62 109 SER A C 1
ATOM 883 O O . SER A 1 109 ? 9.898 0.650 -18.911 1.00 90.62 109 SER A O 1
ATOM 885 N N . GLY A 1 110 ? 8.974 -1.237 -18.097 1.00 93.75 110 GLY A N 1
ATOM 886 C CA . GLY A 1 110 ? 10.206 -1.991 -17.886 1.00 93.75 110 GLY A CA 1
ATOM 887 C C . GLY A 1 110 ? 9.873 -3.427 -17.485 1.00 93.75 110 GLY A C 1
ATOM 888 O O . GLY A 1 110 ? 8.724 -3.737 -17.160 1.00 93.75 110 GLY A O 1
ATOM 889 N N . THR A 1 111 ? 10.858 -4.319 -17.551 1.00 94.56 111 THR A N 1
ATOM 890 C CA . THR A 1 111 ? 10.669 -5.755 -17.272 1.00 94.56 111 THR A CA 1
ATOM 891 C C . THR A 1 111 ? 11.031 -6.149 -15.846 1.00 94.56 111 THR A C 1
ATOM 893 O O . THR A 1 111 ? 10.649 -7.229 -15.405 1.00 94.56 111 THR A O 1
ATOM 896 N N . GLU A 1 112 ? 11.747 -5.290 -15.127 1.00 96.12 112 GLU A N 1
ATOM 897 C CA . GLU A 1 112 ? 12.147 -5.493 -13.736 1.00 96.12 112 GLU A CA 1
ATOM 898 C C . GLU A 1 112 ? 11.523 -4.434 -12.838 1.00 96.12 112 GLU A C 1
ATOM 900 O O . GLU A 1 112 ? 11.366 -3.282 -13.243 1.00 96.12 112 GLU A O 1
ATOM 905 N N . VAL A 1 113 ? 11.196 -4.824 -11.611 1.00 96.62 113 VAL A N 1
ATOM 906 C CA . VAL A 1 113 ? 10.721 -3.918 -10.567 1.00 96.62 113 VAL A CA 1
ATOM 907 C C . VAL A 1 113 ? 11.915 -3.176 -9.969 1.00 96.62 113 VAL A C 1
ATOM 909 O O . VAL A 1 113 ? 12.900 -3.791 -9.565 1.00 96.62 113 VAL A O 1
ATOM 912 N N . ASP A 1 114 ? 11.815 -1.850 -9.901 1.00 95.62 114 ASP A N 1
ATOM 913 C CA . ASP A 1 114 ? 12.735 -1.002 -9.140 1.00 95.62 114 ASP A CA 1
ATOM 914 C C . ASP A 1 114 ? 12.271 -0.925 -7.679 1.00 95.62 114 ASP A C 1
ATOM 916 O O . ASP A 1 114 ? 12.943 -1.388 -6.760 1.00 95.62 114 ASP A O 1
ATOM 920 N N . TYR A 1 115 ? 11.045 -0.434 -7.475 1.00 96.19 115 TYR A N 1
ATOM 921 C CA . TYR A 1 115 ? 10.405 -0.356 -6.164 1.00 96.19 115 TYR A CA 1
ATOM 922 C C . TYR A 1 115 ? 8.881 -0.453 -6.256 1.00 96.19 115 TYR A C 1
ATOM 924 O O . TYR A 1 115 ? 8.257 -0.191 -7.289 1.00 96.19 115 TYR A O 1
ATOM 932 N N . ILE A 1 116 ? 8.264 -0.819 -5.134 1.00 97.56 116 ILE A N 1
ATOM 933 C CA . ILE A 1 116 ? 6.811 -0.879 -4.988 1.00 97.56 116 ILE A CA 1
ATOM 934 C C . ILE A 1 116 ? 6.309 0.485 -4.511 1.00 97.56 116 ILE A C 1
ATOM 936 O O . ILE A 1 116 ? 6.737 0.993 -3.480 1.00 97.56 116 ILE A O 1
ATOM 940 N N . VAL A 1 117 ? 5.389 1.070 -5.275 1.00 97.56 117 VAL A N 1
ATOM 941 C CA . VAL A 1 117 ? 4.726 2.348 -4.968 1.00 97.56 117 VAL A CA 1
ATOM 942 C C . VAL A 1 117 ? 3.522 2.114 -4.060 1.00 97.56 117 VAL A C 1
ATOM 944 O O . VAL A 1 117 ? 3.264 2.886 -3.141 1.00 97.56 117 VAL A O 1
ATOM 947 N N . TRP A 1 118 ? 2.781 1.037 -4.324 1.00 97.50 118 TRP A N 1
ATOM 948 C CA . TRP A 1 118 ? 1.634 0.613 -3.532 1.00 97.50 118 TRP A CA 1
ATOM 949 C C . TRP A 1 118 ? 1.596 -0.918 -3.444 1.00 97.50 118 TRP A C 1
ATOM 951 O O . TRP A 1 118 ? 1.717 -1.576 -4.483 1.00 97.50 118 TRP A O 1
ATOM 961 N N . PRO A 1 119 ? 1.428 -1.508 -2.247 1.00 97.31 119 PRO A N 1
ATOM 962 C CA . PRO A 1 119 ? 1.436 -2.957 -2.078 1.00 97.31 119 PRO A CA 1
ATOM 963 C C . PRO A 1 119 ? 0.311 -3.641 -2.857 1.00 97.31 119 PRO A C 1
ATOM 965 O O . PRO A 1 119 ? -0.779 -3.093 -3.039 1.00 97.31 119 PRO A O 1
ATOM 968 N N . ALA A 1 120 ? 0.568 -4.876 -3.280 1.00 97.50 120 ALA A N 1
ATOM 969 C CA . ALA A 1 120 ? -0.492 -5.762 -3.739 1.00 97.50 120 ALA A CA 1
ATOM 970 C C . ALA A 1 120 ? -1.305 -6.242 -2.532 1.00 97.50 120 ALA A C 1
ATOM 972 O O . ALA A 1 120 ? -0.742 -6.535 -1.476 1.00 97.50 120 ALA A O 1
ATOM 973 N N . MET A 1 121 ? -2.624 -6.317 -2.680 1.00 97.44 121 MET A N 1
ATOM 974 C CA . MET A 1 121 ? -3.526 -6.669 -1.586 1.00 97.44 121 MET A CA 1
ATOM 975 C C . MET A 1 121 ? -4.171 -8.015 -1.875 1.00 97.44 121 MET A C 1
ATOM 977 O O . MET A 1 121 ? -4.713 -8.225 -2.960 1.00 97.44 121 MET A O 1
ATOM 981 N N . TYR A 1 122 ? -4.129 -8.911 -0.902 1.00 97.62 122 TYR A N 1
ATOM 982 C CA . TYR A 1 122 ? -4.670 -10.262 -0.970 1.00 97.62 122 TYR A CA 1
ATOM 983 C C . TYR A 1 122 ? -5.750 -10.426 0.089 1.00 97.62 122 TYR A C 1
ATOM 985 O O . TYR A 1 122 ? -5.679 -9.808 1.153 1.00 97.62 122 TYR A O 1
ATOM 993 N N . LEU A 1 123 ? -6.740 -11.275 -0.190 1.00 96.44 123 LEU A N 1
ATOM 994 C CA . LEU A 1 123 ? -7.819 -11.544 0.763 1.00 96.44 123 LEU A CA 1
ATOM 995 C C . LEU A 1 123 ? -7.277 -12.063 2.105 1.00 96.44 123 LEU A C 1
ATOM 997 O O . LEU A 1 123 ? -7.799 -11.711 3.154 1.00 96.44 123 LEU A O 1
ATOM 1001 N N . HIS A 1 124 ? -6.212 -12.859 2.046 1.00 96.31 124 HIS A N 1
ATOM 1002 C CA . HIS A 1 124 ? -5.376 -13.262 3.170 1.00 96.31 124 HIS A CA 1
ATOM 1003 C C . HIS A 1 124 ? -3.998 -13.689 2.665 1.00 96.31 124 HIS A C 1
ATOM 1005 O O . HIS A 1 124 ? -3.757 -13.722 1.455 1.00 96.31 124 HIS A O 1
ATOM 1011 N N . GLU A 1 125 ? -3.084 -14.027 3.573 1.00 95.50 125 GLU A N 1
ATOM 1012 C CA . GLU A 1 125 ? -1.756 -14.520 3.205 1.00 95.50 125 GLU A CA 1
ATOM 1013 C C . GLU A 1 125 ? -1.867 -15.775 2.324 1.00 95.50 125 GLU A C 1
ATOM 1015 O O . GLU A 1 125 ? -2.636 -16.691 2.628 1.00 95.50 125 GLU A O 1
ATOM 1020 N N . ASN A 1 126 ? -1.142 -15.788 1.199 1.00 93.88 126 ASN A N 1
ATOM 1021 C CA . ASN A 1 126 ? -1.210 -16.823 0.155 1.00 93.88 126 ASN A CA 1
ATOM 1022 C C . ASN A 1 126 ? -2.611 -17.040 -0.464 1.00 93.88 126 ASN A C 1
ATOM 1024 O O . ASN A 1 126 ? -2.854 -18.056 -1.115 1.00 93.88 126 ASN A O 1
ATOM 1028 N N . GLY A 1 127 ? -3.540 -16.102 -0.255 1.00 95.81 127 GLY A N 1
ATOM 1029 C CA . GLY A 1 127 ? -4.897 -16.135 -0.794 1.00 95.81 127 GLY A CA 1
ATOM 1030 C C . GLY A 1 127 ? -5.026 -15.514 -2.190 1.00 95.81 127 GLY A C 1
ATOM 1031 O O . GLY A 1 127 ? -4.036 -15.105 -2.800 1.00 95.81 127 GLY A O 1
ATOM 1032 N N . PRO A 1 128 ? -6.258 -15.410 -2.718 1.00 97.06 128 PRO A N 1
ATOM 1033 C CA . PRO A 1 128 ? -6.513 -14.750 -3.994 1.00 97.06 128 PRO A CA 1
ATOM 1034 C C . PRO A 1 128 ? -6.196 -13.249 -3.933 1.00 97.06 128 PRO A C 1
ATOM 1036 O O . PRO A 1 128 ? -6.384 -12.588 -2.904 1.00 97.06 128 PRO A O 1
ATOM 1039 N N . LEU A 1 129 ? -5.741 -12.705 -5.066 1.00 97.38 129 LEU A N 1
ATOM 1040 C CA . LEU A 1 129 ? -5.461 -11.280 -5.220 1.00 97.38 129 LEU A CA 1
ATOM 1041 C C . LEU A 1 129 ? -6.767 -10.479 -5.125 1.00 97.38 129 LEU A C 1
ATOM 1043 O O . LEU A 1 129 ? -7.686 -10.671 -5.919 1.00 97.38 129 LEU A O 1
ATOM 1047 N N . LEU A 1 130 ? -6.826 -9.564 -4.162 1.00 96.25 130 LEU A N 1
ATOM 1048 C CA . LEU A 1 130 ? -7.955 -8.667 -3.939 1.00 96.25 130 LEU A CA 1
ATOM 1049 C C . LEU A 1 130 ? -7.810 -7.382 -4.764 1.00 96.25 130 LEU A C 1
ATOM 1051 O O . LEU A 1 130 ? -8.779 -6.896 -5.343 1.00 96.25 130 LEU A O 1
ATOM 1055 N N . SER A 1 131 ? -6.592 -6.839 -4.846 1.00 96.81 131 SER A N 1
ATOM 1056 C CA . SER A 1 131 ? -6.272 -5.682 -5.684 1.00 96.81 131 SER A CA 1
ATOM 1057 C C . SER A 1 131 ? -4.823 -5.722 -6.153 1.00 96.81 131 SER A C 1
ATOM 1059 O O . SER A 1 131 ? -3.918 -6.039 -5.377 1.00 96.81 131 SER A O 1
ATOM 1061 N N . LYS A 1 132 ? -4.599 -5.336 -7.416 1.00 98.00 132 LYS A N 1
ATOM 1062 C CA . LYS A 1 132 ? -3.247 -5.171 -7.958 1.00 98.00 132 LYS A CA 1
ATOM 1063 C C . LYS A 1 132 ? -2.502 -4.077 -7.198 1.00 98.00 132 LYS A C 1
ATOM 1065 O O . LYS A 1 132 ? -3.078 -3.028 -6.900 1.00 98.00 132 LYS A O 1
ATOM 1070 N N . GLY A 1 133 ? -1.224 -4.322 -6.940 1.00 97.75 133 GLY A N 1
ATOM 1071 C CA . GLY A 1 133 ? -0.303 -3.305 -6.455 1.00 97.75 133 GLY A CA 1
ATOM 1072 C C . GLY A 1 133 ? 0.111 -2.349 -7.570 1.00 97.75 133 GLY A C 1
ATOM 1073 O O . GLY A 1 133 ? -0.235 -2.522 -8.744 1.00 97.75 133 GLY A O 1
ATOM 1074 N N . ILE A 1 134 ? 0.905 -1.354 -7.203 1.00 97.94 134 ILE A N 1
ATOM 1075 C CA . ILE A 1 134 ? 1.542 -0.428 -8.135 1.00 97.94 134 ILE A CA 1
ATOM 1076 C C . ILE A 1 134 ? 3.046 -0.519 -7.906 1.00 97.94 134 ILE A C 1
ATOM 1078 O O . ILE A 1 134 ? 3.511 -0.373 -6.778 1.00 97.94 134 ILE A O 1
ATOM 1082 N N . ALA A 1 135 ? 3.809 -0.750 -8.967 1.00 97.69 135 ALA A N 1
ATOM 1083 C CA . ALA A 1 135 ? 5.262 -0.826 -8.907 1.00 97.69 135 ALA A CA 1
ATOM 1084 C C . ALA A 1 135 ? 5.876 0.025 -10.014 1.00 97.69 135 ALA A C 1
ATOM 1086 O O . ALA A 1 135 ? 5.328 0.101 -11.113 1.00 97.69 135 ALA A O 1
ATOM 1087 N N . GLN A 1 136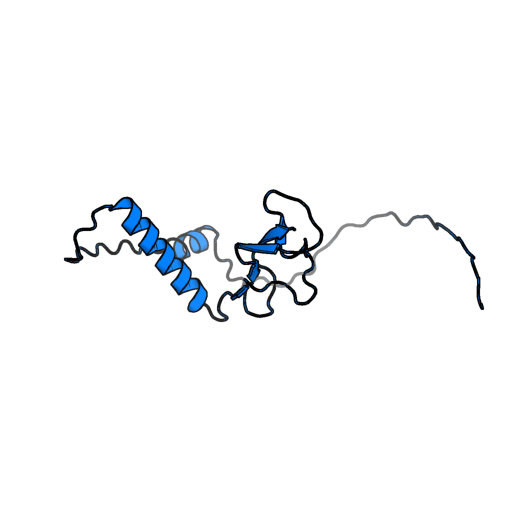 ? 7.001 0.668 -9.720 1.00 97.25 136 GLN A N 1
ATOM 1088 C CA . GLN A 1 136 ? 7.806 1.379 -10.702 1.00 97.25 136 GLN A CA 1
ATOM 1089 C C . GLN A 1 136 ? 8.749 0.372 -11.369 1.00 97.25 136 GLN A C 1
ATOM 1091 O O . GLN A 1 136 ? 9.582 -0.216 -10.676 1.00 97.25 136 GLN A O 1
ATOM 1096 N N . PRO A 1 137 ? 8.651 0.160 -12.691 1.00 96.19 137 PRO A N 1
ATOM 1097 C CA . PRO A 1 137 ? 9.656 -0.607 -13.410 1.00 96.19 137 PRO A CA 1
ATOM 1098 C C . PRO A 1 137 ? 10.949 0.198 -13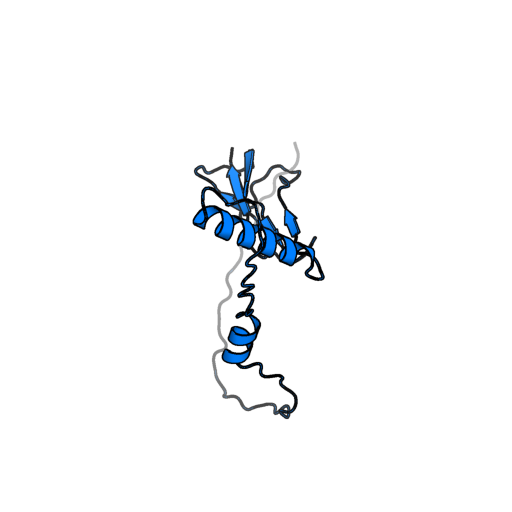.585 1.00 96.19 137 PRO A C 1
ATOM 1100 O O . PRO A 1 137 ? 10.886 1.434 -13.652 1.00 96.19 137 PRO A O 1
ATOM 1103 N N . LYS A 1 138 ? 12.084 -0.501 -13.685 1.00 92.12 138 LYS A N 1
ATOM 1104 C CA . LYS A 1 138 ? 13.383 0.085 -14.055 1.00 92.12 138 LYS A CA 1
ATOM 1105 C C . LYS A 1 138 ? 13.390 0.591 -15.496 1.00 92.12 138 LYS A C 1
ATOM 1107 O O . LYS A 1 138 ? 12.835 -0.121 -16.365 1.00 92.12 138 LYS A O 1
#

Radius of gyration: 26.86 Å; chains: 1; bounding box: 66×54×65 Å

Foldseek 3Di:
DDDDDDDDDDDDDDDDDDDDDDDDDDDDDDPDDPCCDPVNVVVVVPPPPPPPCPDPPDPDPDVVVVVVVVVVVVVVVCQVPDVVHKDWDQDQDPVQFDDPVQEDEDPDDAGGFPGWPFTFIARHVVHDTPGHTYTHHD